Protein AF-A0A0B6YFJ0-F1 (afdb_monomer_lite)

Foldseek 3Di:
DDDPPPPPDPFDWDWDAQQQPRDIDIDGPVPDDDDDPVCVPDHRNDDDDDDP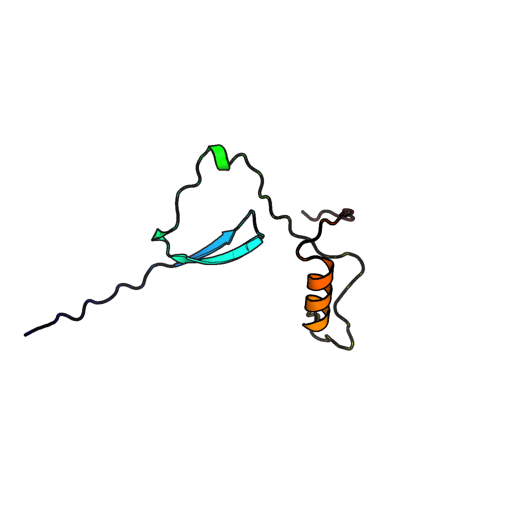PDWADCVVCVVRDHDPVRVVVVCVVDPPDDDDDDDPDDDD

Structure (mmCIF, N/CA/C/O backbone):
data_AF-A0A0B6YFJ0-F1
#
_entry.id   AF-A0A0B6YFJ0-F1
#
loop_
_atom_site.group_PDB
_atom_site.id
_atom_site.type_symbol
_atom_site.label_atom_id
_atom_site.label_alt_id
_atom_site.label_comp_id
_atom_site.label_asym_id
_atom_site.label_entity_id
_atom_site.label_seq_id
_atom_site.pdbx_PDB_ins_code
_atom_site.Cartn_x
_atom_site.Cartn_y
_atom_site.Cartn_z
_atom_site.occupancy
_atom_site.B_iso_or_equiv
_atom_site.auth_seq_id
_atom_site.auth_comp_id
_atom_site.auth_asym_id
_atom_site.auth_atom_id
_atom_site.pdbx_PDB_model_num
ATOM 1 N N . VAL A 1 1 ? -9.228 -33.523 41.843 1.00 46.94 1 VAL A N 1
ATOM 2 C CA . VAL A 1 1 ? -8.402 -33.197 40.664 1.00 46.94 1 VAL A CA 1
ATOM 3 C C . VAL A 1 1 ? -9.287 -33.380 39.458 1.00 46.94 1 VAL A C 1
ATOM 5 O O . VAL A 1 1 ? -9.572 -34.511 39.107 1.00 46.94 1 VAL A O 1
ATOM 8 N N . GLU A 1 2 ? -9.777 -32.283 38.899 1.00 39.28 2 GLU A N 1
ATOM 9 C CA . GLU A 1 2 ? -10.362 -32.270 37.563 1.00 39.28 2 GLU A CA 1
ATOM 10 C C . GLU A 1 2 ? -10.183 -30.844 37.046 1.00 39.28 2 GLU A C 1
ATOM 12 O O . GLU A 1 2 ? -10.873 -29.910 37.450 1.00 39.28 2 GLU A O 1
ATOM 17 N N . VAL A 1 3 ? -9.124 -30.651 36.263 1.00 48.56 3 VAL A N 1
ATOM 18 C CA . VAL A 1 3 ? -8.884 -29.399 35.553 1.00 48.56 3 VAL A CA 1
ATOM 19 C C . VAL A 1 3 ? -9.750 -29.500 34.309 1.00 48.56 3 VAL A C 1
ATOM 21 O O . VAL A 1 3 ? -9.381 -30.183 33.356 1.00 48.56 3 VAL A O 1
ATOM 24 N N . ALA A 1 4 ? -10.941 -28.900 34.344 1.00 52.78 4 ALA A N 1
ATOM 25 C CA . ALA A 1 4 ? -11.766 -28.776 33.154 1.00 52.78 4 ALA A CA 1
ATOM 26 C C . ALA A 1 4 ? -10.948 -28.008 32.109 1.00 52.78 4 ALA A C 1
ATOM 28 O O . ALA A 1 4 ? -10.644 -26.827 32.291 1.00 52.78 4 ALA A O 1
ATOM 29 N N . ALA A 1 5 ? -10.535 -28.704 31.050 1.00 58.00 5 ALA A N 1
ATOM 30 C CA . ALA A 1 5 ? -9.894 -28.099 29.899 1.00 58.00 5 ALA A CA 1
ATOM 31 C C . ALA A 1 5 ? -10.874 -27.072 29.321 1.00 58.00 5 ALA A C 1
ATOM 33 O O . ALA A 1 5 ? -11.868 -27.425 28.686 1.00 58.00 5 ALA A O 1
ATOM 34 N N . GLY A 1 6 ? -10.636 -25.796 29.627 1.00 56.47 6 GLY A N 1
ATOM 35 C CA . GLY A 1 6 ? -11.423 -24.694 29.106 1.00 56.47 6 GLY A CA 1
ATOM 36 C C . GLY A 1 6 ? -11.366 -24.737 27.587 1.00 56.47 6 GLY A C 1
ATOM 37 O O . GLY A 1 6 ? -10.310 -24.529 26.994 1.00 56.47 6 GLY A O 1
ATOM 38 N N . VAL A 1 7 ? -12.499 -25.032 26.957 1.00 61.03 7 VAL A N 1
ATOM 39 C CA . VAL A 1 7 ? -12.656 -24.923 25.510 1.00 61.03 7 VAL A CA 1
ATOM 40 C C . VAL A 1 7 ? -12.470 -23.448 25.162 1.00 61.03 7 VAL A C 1
ATOM 42 O O . VAL A 1 7 ? -13.350 -22.624 25.417 1.00 61.03 7 VAL A O 1
ATOM 45 N N . VAL A 1 8 ? -11.301 -23.098 24.624 1.00 65.69 8 VAL A N 1
ATOM 46 C CA . VAL A 1 8 ? -11.049 -21.763 24.083 1.00 65.69 8 VAL A CA 1
ATOM 47 C C . VAL A 1 8 ? -11.972 -21.612 22.882 1.00 65.69 8 VAL A C 1
ATOM 49 O O . VAL A 1 8 ? -11.772 -22.249 21.850 1.00 65.69 8 VAL A O 1
ATOM 52 N N . LYS A 1 9 ? -13.033 -20.813 23.030 1.00 61.88 9 LYS A N 1
ATOM 53 C CA . LYS A 1 9 ? -13.874 -20.447 21.889 1.00 61.88 9 LYS A CA 1
ATOM 54 C C . LYS A 1 9 ? -12.977 -19.767 20.850 1.00 61.88 9 LYS A C 1
ATOM 56 O O . LYS A 1 9 ? -12.216 -18.877 21.239 1.00 61.88 9 LYS A O 1
ATOM 61 N N . PRO A 1 10 ? -13.047 -20.156 19.566 1.00 71.06 10 PRO A N 1
ATOM 62 C CA . PRO A 1 10 ? -12.267 -19.486 18.539 1.00 71.06 10 PRO A CA 1
ATOM 63 C C . PRO A 1 10 ? -12.637 -18.003 18.539 1.00 71.06 10 PRO A C 1
ATOM 65 O O . PRO A 1 10 ? -13.817 -17.642 18.556 1.00 71.06 10 PRO A O 1
ATOM 68 N N . ALA A 1 11 ? -11.620 -17.145 18.593 1.00 80.75 11 ALA A N 1
ATOM 69 C CA . ALA A 1 11 ? -11.824 -15.713 18.494 1.00 80.75 11 ALA A CA 1
ATOM 70 C C . ALA A 1 11 ? -12.410 -15.403 17.111 1.00 80.75 11 ALA A C 1
ATOM 72 O O . ALA A 1 11 ? -11.887 -15.861 16.098 1.00 80.75 11 ALA A O 1
ATOM 73 N N . LEU A 1 12 ? -13.502 -14.638 17.071 1.00 95.06 12 LEU A N 1
ATOM 74 C CA . LEU A 1 12 ? -14.022 -14.120 15.811 1.00 95.06 12 LEU A CA 1
ATOM 75 C C . LEU A 1 12 ? -13.031 -13.094 15.261 1.00 95.06 12 LEU A C 1
ATOM 77 O O . LEU A 1 12 ? -12.655 -12.149 15.963 1.00 95.06 12 LEU A O 1
ATOM 81 N N . VAL A 1 13 ? -12.637 -13.289 14.009 1.00 96.62 13 VAL A N 1
ATOM 82 C CA . VAL A 1 13 ? -11.704 -12.432 13.277 1.00 96.62 13 VAL A CA 1
ATOM 83 C C . VAL A 1 13 ? -12.411 -11.749 12.113 1.00 96.62 13 VAL A C 1
ATOM 85 O O . VAL A 1 13 ? -13.379 -12.277 11.564 1.00 96.62 13 VAL A O 1
ATOM 88 N N . ALA A 1 14 ? -11.940 -10.557 11.764 1.00 97.25 14 ALA A N 1
ATOM 89 C CA . ALA A 1 14 ? -12.386 -9.780 10.621 1.00 97.25 14 ALA A CA 1
ATOM 90 C C . ALA A 1 14 ? -11.171 -9.338 9.802 1.00 97.25 14 ALA A C 1
ATOM 92 O O . ALA A 1 14 ? -10.163 -8.907 10.364 1.00 97.25 14 ALA A O 1
ATOM 93 N N . VAL A 1 15 ? -11.296 -9.410 8.479 1.00 98.12 15 VAL A N 1
ATOM 94 C CA . VAL A 1 15 ? -10.342 -8.813 7.542 1.00 98.12 15 VAL A CA 1
ATOM 95 C C . VAL A 1 15 ? -10.759 -7.362 7.325 1.00 98.12 15 VAL A C 1
ATOM 97 O O . VAL A 1 15 ? -11.896 -7.103 6.927 1.00 98.12 15 VAL A O 1
ATOM 100 N N . VAL A 1 16 ? -9.870 -6.418 7.626 1.00 97.81 16 VAL A N 1
ATOM 101 C CA . VAL A 1 16 ? -10.148 -4.977 7.547 1.00 97.81 16 VAL A CA 1
ATOM 102 C C . VAL A 1 16 ? -9.202 -4.290 6.579 1.00 97.81 16 VAL A C 1
ATOM 104 O O . VAL A 1 16 ? -8.030 -4.647 6.504 1.00 97.81 16 VAL A O 1
ATOM 107 N N . PHE A 1 17 ? -9.700 -3.273 5.880 1.00 97.75 17 PHE A N 1
ATOM 108 C CA . PHE A 1 17 ? -8.896 -2.374 5.059 1.00 97.75 17 PHE A CA 1
ATOM 109 C C . PHE A 1 17 ? -8.709 -1.040 5.786 1.00 97.75 17 PHE A C 1
ATOM 111 O O . PHE A 1 17 ? -9.684 -0.398 6.183 1.00 97.75 17 PHE A O 1
ATOM 118 N N . PHE A 1 18 ? -7.461 -0.623 5.975 1.00 97.19 18 PHE A N 1
ATOM 119 C CA . PHE A 1 18 ? -7.127 0.644 6.618 1.00 97.19 18 PHE A CA 1
ATOM 120 C C . PHE A 1 18 ? -7.137 1.765 5.583 1.00 97.19 18 PHE A C 1
ATOM 122 O O . PHE A 1 18 ? -6.142 1.999 4.905 1.00 97.19 18 PHE A O 1
ATOM 129 N N . VAL A 1 19 ? -8.259 2.473 5.485 1.00 96.06 19 VAL A N 1
ATOM 130 C CA . VAL A 1 19 ? -8.533 3.475 4.438 1.00 96.06 19 VAL A CA 1
ATOM 131 C C . VAL A 1 19 ? -7.540 4.642 4.361 1.00 96.06 19 VAL A C 1
ATOM 133 O O . VAL A 1 19 ? -7.393 5.244 3.305 1.00 96.06 19 VAL A O 1
ATOM 136 N N . ASP A 1 20 ? -6.811 4.928 5.438 1.00 96.75 20 ASP A N 1
ATOM 137 C CA . ASP A 1 20 ? -5.806 6.002 5.468 1.00 96.75 20 ASP A CA 1
ATOM 138 C C . ASP A 1 20 ? -4.385 5.521 5.153 1.00 96.75 20 ASP A C 1
ATOM 140 O O . ASP A 1 20 ? -3.486 6.330 4.931 1.00 96.75 20 ASP A O 1
ATOM 144 N N . PHE A 1 21 ? -4.174 4.203 5.116 1.00 96.19 21 PHE A N 1
ATOM 145 C CA . PHE A 1 21 ? -2.862 3.582 4.902 1.00 96.19 21 PHE A CA 1
ATOM 146 C C . PHE A 1 21 ? -2.810 2.680 3.661 1.00 96.19 21 PHE A C 1
ATOM 148 O O . PHE A 1 21 ? -1.733 2.458 3.110 1.00 96.19 21 PHE A O 1
ATOM 155 N N . GLY A 1 22 ? -3.951 2.149 3.217 1.00 96.25 22 GLY A N 1
ATOM 156 C CA . GLY A 1 22 ? -4.075 1.276 2.050 1.00 96.25 22 GLY A CA 1
ATOM 157 C C . GLY A 1 22 ? -3.721 -0.196 2.294 1.00 96.25 22 GLY A C 1
ATOM 158 O O . GLY A 1 22 ? -3.748 -0.991 1.357 1.00 96.25 22 GLY A O 1
ATOM 159 N N . ASN A 1 23 ? -3.376 -0.598 3.522 1.00 97.19 23 ASN A N 1
ATOM 160 C CA . ASN A 1 23 ? -3.089 -1.997 3.850 1.00 97.19 23 ASN A CA 1
ATOM 161 C C . ASN A 1 23 ? -4.331 -2.744 4.363 1.00 97.19 23 ASN A C 1
ATOM 163 O O . ASN A 1 23 ? -5.288 -2.148 4.853 1.00 97.19 23 ASN A O 1
ATOM 167 N N . THR A 1 24 ? -4.280 -4.074 4.291 1.00 98.12 24 THR A N 1
ATOM 168 C CA . THR A 1 24 ? -5.268 -4.986 4.888 1.00 98.12 24 THR A CA 1
ATOM 169 C C . THR A 1 24 ? -4.634 -5.741 6.054 1.00 98.12 24 THR A C 1
ATOM 171 O O . THR A 1 24 ? -3.432 -6.009 6.013 1.00 98.12 24 THR A O 1
ATOM 174 N N . ASP A 1 25 ? -5.413 -6.078 7.081 1.00 97.81 25 ASP A N 1
ATOM 175 C CA . ASP A 1 25 ? -4.972 -6.946 8.181 1.00 97.81 25 ASP A CA 1
ATOM 176 C C . ASP A 1 25 ? -6.126 -7.809 8.712 1.00 97.81 25 ASP A C 1
ATOM 178 O O . ASP A 1 25 ? -7.302 -7.483 8.518 1.00 97.81 25 ASP A O 1
ATOM 182 N N . GLU A 1 26 ? -5.791 -8.893 9.408 1.00 97.50 26 GLU A N 1
ATOM 183 C CA . GLU A 1 26 ? -6.748 -9.723 10.138 1.00 97.50 26 GLU A CA 1
ATOM 184 C C . GLU A 1 26 ? -6.736 -9.337 11.621 1.00 97.50 26 GLU A C 1
ATOM 186 O O . GLU A 1 26 ? -5.722 -9.447 12.313 1.00 97.50 26 GLU A O 1
ATOM 191 N N . ILE A 1 27 ? -7.878 -8.879 12.138 1.00 96.38 27 ILE A N 1
ATOM 192 C CA . ILE A 1 27 ? -7.998 -8.440 13.531 1.00 96.38 27 ILE A CA 1
ATOM 193 C C . ILE A 1 27 ? -9.119 -9.173 14.261 1.00 96.38 27 ILE A C 1
ATOM 195 O O . ILE A 1 27 ? -10.147 -9.525 13.689 1.00 96.38 27 ILE A O 1
ATOM 199 N N . ALA A 1 28 ? -8.962 -9.348 15.573 1.00 96.38 28 ALA A N 1
ATOM 200 C CA . ALA A 1 28 ? -10.057 -9.809 16.417 1.00 96.38 28 ALA A CA 1
ATOM 201 C C . ALA A 1 28 ? -11.218 -8.801 16.382 1.00 96.38 28 ALA A C 1
ATOM 203 O O . ALA A 1 28 ? -11.006 -7.601 16.577 1.00 96.38 28 ALA A O 1
ATOM 204 N N . VAL A 1 29 ? -12.453 -9.284 16.232 1.00 96.25 29 VAL A N 1
ATOM 205 C CA . VAL A 1 29 ? -13.670 -8.447 16.206 1.00 96.25 29 VAL A CA 1
ATOM 206 C C . VAL A 1 29 ? -13.803 -7.597 17.474 1.00 96.25 29 VAL A C 1
ATOM 208 O O . VAL A 1 29 ? -14.299 -6.477 17.427 1.00 96.25 29 VAL A O 1
ATOM 211 N N . SER A 1 30 ? -13.269 -8.064 18.606 1.00 95.62 30 SER A N 1
ATOM 212 C CA . SER A 1 30 ? -13.216 -7.306 19.864 1.00 95.62 30 SER A CA 1
ATOM 213 C C . SER A 1 30 ? -12.388 -6.015 19.796 1.00 95.62 30 SER A C 1
ATOM 215 O O . SER A 1 30 ? -12.485 -5.191 20.709 1.00 95.62 30 SER A O 1
ATOM 217 N N . ARG A 1 31 ? -11.583 -5.809 18.746 1.00 96.25 31 ARG A N 1
ATOM 218 C CA . ARG A 1 31 ? -10.835 -4.568 18.480 1.00 96.25 31 ARG A CA 1
ATOM 219 C C . ARG A 1 31 ? -11.611 -3.574 17.614 1.00 96.25 31 ARG A C 1
ATOM 221 O O . ARG A 1 31 ? -11.233 -2.408 17.584 1.00 96.25 31 ARG A O 1
ATOM 228 N N . LEU A 1 32 ? -12.690 -3.999 16.955 1.00 96.62 32 LEU A N 1
ATOM 229 C CA . LEU A 1 32 ? -13.538 -3.108 16.166 1.00 96.62 32 LEU A CA 1
ATOM 230 C C . LEU A 1 32 ? -14.327 -2.164 17.076 1.00 96.62 32 LEU A C 1
ATOM 232 O O . LEU A 1 32 ? -14.745 -2.522 18.182 1.00 96.62 32 LEU A O 1
ATOM 236 N N . ARG A 1 33 ? -14.522 -0.936 16.608 1.00 96.56 33 ARG A N 1
ATOM 237 C CA . ARG A 1 33 ? -15.319 0.105 17.261 1.00 96.56 33 ARG A CA 1
ATOM 238 C C . ARG A 1 33 ? -16.189 0.768 16.202 1.00 96.56 33 ARG A C 1
ATOM 240 O O . ARG A 1 33 ? -15.845 0.743 15.024 1.00 96.56 33 ARG A O 1
ATOM 247 N N . MET A 1 34 ? -17.305 1.354 16.625 1.00 97.25 34 MET A N 1
ATOM 248 C CA . MET A 1 34 ? -18.074 2.217 15.734 1.00 97.25 34 MET A CA 1
ATOM 249 C C . MET A 1 34 ? -17.235 3.435 15.352 1.00 97.25 34 MET A C 1
ATOM 251 O O . MET A 1 34 ? -16.540 3.988 16.205 1.00 97.25 34 MET A O 1
ATOM 255 N N . LEU A 1 35 ? -17.318 3.847 14.089 1.00 95.38 35 LEU A N 1
ATOM 256 C CA . LEU A 1 35 ? -16.646 5.043 13.599 1.00 95.38 35 LEU A CA 1
ATOM 257 C C . LEU A 1 35 ? -17.346 6.295 14.168 1.00 95.38 35 LEU A C 1
ATOM 259 O O . LEU A 1 35 ? -18.549 6.452 13.928 1.00 95.38 35 LEU A O 1
ATOM 263 N N . PRO A 1 36 ? -16.639 7.172 14.908 1.00 95.94 36 PRO A N 1
ATOM 264 C CA 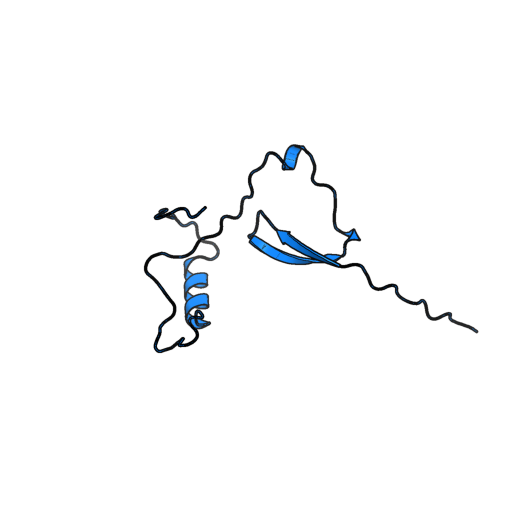. PRO A 1 36 ? -17.201 8.438 15.379 1.00 95.94 36 PRO A CA 1
ATOM 265 C C . PRO A 1 36 ? -17.698 9.305 14.217 1.00 95.94 36 PRO A C 1
ATOM 267 O O . PRO A 1 36 ? -17.126 9.261 13.127 1.00 95.94 36 PRO A O 1
ATOM 270 N N . SER A 1 37 ? -18.749 10.095 14.441 1.00 95.19 37 SER A N 1
ATOM 271 C CA . SER A 1 37 ? -19.354 10.968 13.421 1.00 95.19 37 SER A CA 1
ATOM 272 C C . SER A 1 37 ? -18.353 11.953 12.828 1.00 95.19 37 SER A C 1
ATOM 274 O O . SER A 1 37 ? -18.331 12.161 11.621 1.00 95.19 37 SER A O 1
ATOM 276 N N . GLU A 1 38 ? -17.474 12.492 13.665 1.00 94.56 38 GLU A N 1
ATOM 277 C CA . GLU A 1 38 ? -16.469 13.488 13.290 1.00 94.56 38 GLU A CA 1
ATOM 278 C C . GLU A 1 38 ? -15.435 12.906 12.316 1.00 94.56 38 GLU A C 1
ATOM 280 O O . GLU A 1 38 ? -14.828 13.632 11.536 1.00 94.56 38 GLU A O 1
ATOM 285 N N . CYS A 1 39 ? -15.238 11.584 12.342 1.00 94.06 39 CYS A N 1
ATOM 286 C CA . CYS A 1 39 ? -14.329 10.889 11.438 1.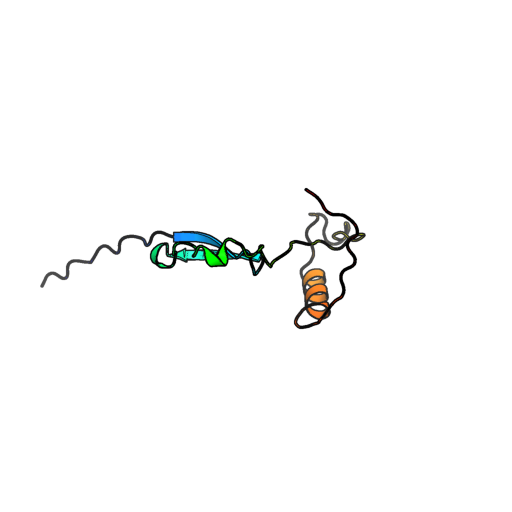00 94.06 39 CYS A CA 1
ATOM 287 C C . CYS A 1 39 ? -14.983 10.528 10.097 1.00 94.06 39 CYS A C 1
ATOM 289 O O . CYS A 1 39 ? -14.262 10.218 9.155 1.00 94.06 39 CYS A O 1
ATOM 291 N N . GLN A 1 40 ? -16.316 10.550 9.990 1.00 92.81 40 GLN A N 1
ATOM 292 C CA . GLN A 1 40 ? -17.023 10.194 8.750 1.00 92.81 40 GLN A CA 1
ATOM 293 C C . GLN A 1 40 ? -16.914 11.281 7.676 1.00 92.81 40 GLN A C 1
ATOM 295 O O . GLN A 1 40 ? -17.015 10.980 6.491 1.00 92.81 40 GLN A O 1
ATOM 300 N N . GLU A 1 41 ? -16.701 12.535 8.081 1.00 93.69 41 GLU A N 1
ATOM 301 C CA . GLU A 1 41 ? -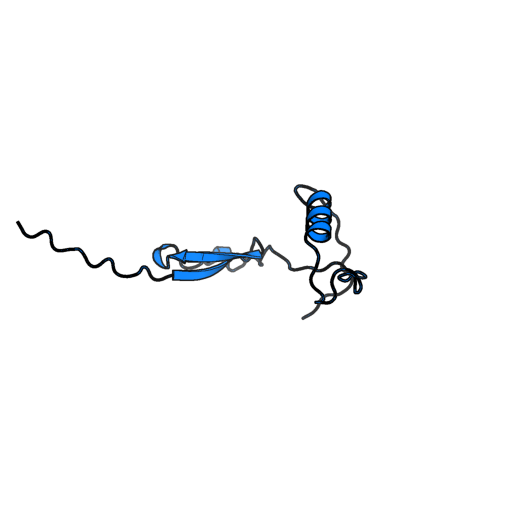16.534 13.668 7.162 1.00 93.69 41 GLU A CA 1
ATOM 302 C C . GLU A 1 41 ? -15.123 13.738 6.555 1.00 93.69 41 GLU A C 1
ATOM 304 O O . GLU A 1 41 ? -14.897 14.460 5.583 1.00 93.69 41 GLU A O 1
ATOM 309 N N . ILE A 1 42 ? -14.166 12.991 7.115 1.00 94.50 42 ILE A N 1
ATOM 310 C CA . ILE A 1 42 ? -12.785 12.963 6.639 1.00 94.50 42 ILE A CA 1
AT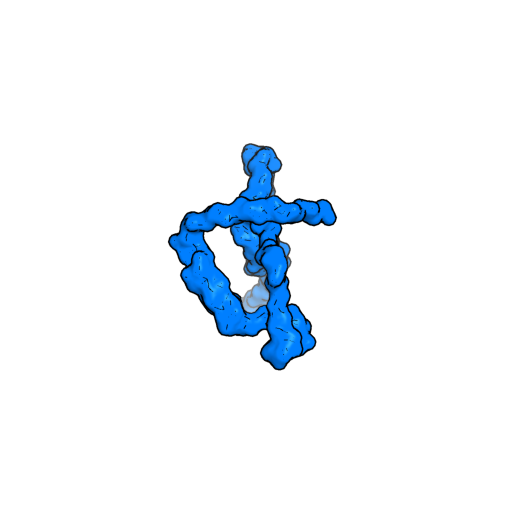OM 311 C C . ILE A 1 42 ? -12.707 12.004 5.439 1.00 94.50 42 ILE A C 1
ATOM 313 O O . ILE A 1 42 ? -13.052 10.828 5.582 1.00 94.50 42 ILE A O 1
ATOM 317 N N . PRO A 1 43 ? -12.257 12.461 4.255 1.00 94.69 43 PRO A N 1
ATOM 318 C CA . PRO A 1 43 ? -12.057 11.571 3.120 1.00 94.69 43 PRO A CA 1
ATOM 319 C C . PRO A 1 43 ? -10.935 10.577 3.422 1.00 94.69 43 PRO A C 1
ATOM 321 O O . PRO A 1 43 ? -9.985 10.897 4.133 1.00 94.69 43 PRO A O 1
ATOM 324 N N . PHE A 1 44 ? -11.019 9.387 2.833 1.00 95.62 44 PHE A N 1
ATOM 325 C CA . PHE A 1 44 ? -9.963 8.384 2.951 1.00 95.62 44 PHE A CA 1
ATOM 326 C C . PHE A 1 44 ? -8.636 8.946 2.448 1.00 95.62 44 PHE A C 1
ATOM 328 O O . PHE A 1 44 ? -8.566 9.515 1.354 1.00 95.62 44 PHE A O 1
ATOM 335 N N . LEU A 1 45 ? -7.593 8.817 3.265 1.00 95.75 45 LEU A N 1
ATOM 336 C CA . LEU A 1 45 ? -6.326 9.494 2.995 1.00 95.75 45 LEU A CA 1
ATOM 337 C C . LEU A 1 45 ? -5.395 8.688 2.083 1.00 95.75 45 LEU A C 1
ATOM 339 O O . LEU A 1 45 ? -4.553 9.281 1.404 1.00 95.75 45 LEU A O 1
ATOM 343 N N . ALA A 1 46 ? -5.533 7.358 2.038 1.00 96.06 46 ALA A N 1
ATOM 344 C CA . ALA A 1 46 ? -4.779 6.549 1.091 1.00 96.06 46 ALA A CA 1
ATOM 345 C C . ALA A 1 46 ? -5.461 6.574 -0.274 1.00 96.06 46 ALA A C 1
ATOM 347 O O . ALA A 1 46 ? -6.617 6.184 -0.425 1.00 96.06 46 ALA A O 1
ATOM 348 N N . ILE A 1 47 ? -4.702 6.987 -1.283 1.00 93.00 47 ILE A N 1
ATOM 349 C CA . ILE A 1 47 ? -5.135 6.973 -2.675 1.00 93.00 47 ILE A CA 1
ATOM 350 C C . ILE A 1 47 ? -4.314 5.911 -3.403 1.00 93.00 47 ILE A C 1
ATOM 352 O O . ILE A 1 47 ? -3.080 5.917 -3.348 1.00 93.00 47 ILE A O 1
ATOM 356 N N . GLU A 1 48 ? -4.999 4.984 -4.067 1.00 93.62 48 GLU A N 1
ATOM 357 C CA . GLU A 1 48 ? -4.357 3.956 -4.878 1.00 93.62 48 GLU A CA 1
ATOM 358 C C . GLU A 1 48 ? -3.858 4.548 -6.202 1.00 93.62 48 GLU A C 1
ATOM 360 O O . GLU A 1 48 ? -4.569 5.282 -6.887 1.00 93.62 48 GLU A O 1
ATOM 365 N N . PHE A 1 49 ? -2.621 4.212 -6.576 1.00 92.88 49 PHE A N 1
ATOM 366 C CA . PHE A 1 49 ? -2.012 4.647 -7.829 1.00 92.88 49 PHE A CA 1
ATOM 367 C C . PHE A 1 49 ? -1.222 3.524 -8.487 1.00 92.88 49 PHE A C 1
ATOM 369 O O . PHE A 1 49 ? -0.681 2.631 -7.834 1.00 92.88 49 PHE A O 1
ATOM 376 N N . TYR A 1 50 ? -1.054 3.659 -9.798 1.00 93.38 50 TYR A N 1
ATOM 377 C CA . TYR A 1 50 ? -0.087 2.911 -10.586 1.00 93.38 50 TYR A CA 1
ATOM 378 C C . TYR A 1 50 ? 0.752 3.877 -11.425 1.00 93.38 50 TYR A C 1
ATOM 380 O O . TYR A 1 50 ? 0.316 4.970 -11.787 1.00 93.38 50 TYR A O 1
ATOM 388 N N . LEU A 1 51 ? 1.984 3.476 -11.735 1.00 95.00 51 LEU A N 1
ATOM 389 C CA . LEU A 1 51 ? 2.857 4.261 -12.602 1.00 95.00 51 LEU A CA 1
ATOM 390 C C . LEU A 1 51 ? 2.436 4.089 -14.064 1.00 95.00 51 LEU A C 1
ATOM 392 O O . LEU A 1 51 ? 2.375 2.971 -14.578 1.00 95.00 51 LEU A O 1
ATOM 396 N N . MET A 1 52 ? 2.183 5.205 -14.744 1.00 95.00 52 MET A N 1
ATOM 397 C CA . MET A 1 52 ? 1.856 5.212 -16.166 1.00 95.00 52 MET A CA 1
ATOM 398 C C . MET A 1 52 ? 3.076 4.869 -17.033 1.00 95.00 52 MET A C 1
ATOM 400 O O . MET A 1 52 ? 4.219 5.170 -16.694 1.00 95.00 52 MET A O 1
ATOM 404 N N . GLY A 1 53 ? 2.825 4.257 -18.192 1.00 95.06 53 GLY A N 1
ATOM 405 C CA . GLY A 1 53 ? 3.851 4.014 -19.212 1.00 95.06 53 GLY A CA 1
ATOM 406 C C . GLY A 1 53 ? 4.819 2.866 -18.916 1.00 95.06 53 GLY A C 1
ATOM 407 O O . GLY A 1 53 ? 5.735 2.639 -19.706 1.00 95.06 53 GLY A O 1
ATOM 408 N N . ILE A 1 54 ? 4.622 2.118 -17.826 1.00 95.81 54 ILE A N 1
ATOM 409 C CA . ILE A 1 54 ? 5.448 0.956 -17.488 1.00 95.81 54 ILE A CA 1
ATOM 410 C C . ILE A 1 54 ? 4.601 -0.294 -17.246 1.00 95.81 54 ILE A C 1
ATOM 412 O O . ILE A 1 54 ? 3.434 -0.223 -16.874 1.00 95.81 54 ILE A O 1
ATOM 416 N N . ARG A 1 55 ? 5.212 -1.462 -17.457 1.00 96.44 55 ARG A N 1
ATOM 417 C CA . ARG A 1 55 ? 4.626 -2.779 -17.176 1.00 96.44 55 ARG A CA 1
ATOM 418 C C . ARG A 1 55 ? 5.717 -3.786 -16.800 1.00 96.44 55 ARG A C 1
ATOM 420 O O . ARG A 1 55 ? 6.885 -3.544 -17.132 1.00 96.44 55 ARG A O 1
ATOM 427 N N . PRO A 1 56 ? 5.367 -4.925 -16.181 1.00 97.38 56 PRO A N 1
ATOM 428 C CA . PRO A 1 56 ? 6.303 -6.023 -15.978 1.00 97.38 56 PRO A CA 1
ATOM 429 C C . PRO A 1 56 ? 6.956 -6.455 -17.295 1.00 97.38 56 PRO A C 1
ATOM 431 O O . PRO A 1 56 ? 6.339 -6.442 -18.363 1.00 97.38 56 PRO A O 1
ATOM 434 N N . SER A 1 57 ? 8.240 -6.809 -17.235 1.00 95.81 57 SER A N 1
ATOM 435 C CA . SER A 1 57 ? 8.999 -7.203 -18.424 1.00 95.81 57 SER A CA 1
ATOM 436 C C . SER A 1 57 ? 8.445 -8.502 -18.997 1.00 95.81 57 SER A C 1
ATOM 438 O O . SER A 1 57 ? 8.537 -9.529 -18.344 1.00 95.81 57 SER A O 1
ATOM 440 N N . SER A 1 58 ? 7.987 -8.509 -20.248 1.00 95.44 58 SER A N 1
ATOM 441 C CA . SER A 1 58 ? 7.470 -9.734 -20.881 1.00 95.44 58 SER A CA 1
ATOM 442 C C . SER A 1 58 ? 8.502 -10.868 -20.975 1.00 95.44 58 SER A C 1
ATOM 444 O O . SER A 1 58 ? 8.126 -12.027 -21.075 1.00 95.44 58 SER A O 1
ATOM 446 N N . MET A 1 59 ? 9.802 -10.546 -20.937 1.00 95.69 59 MET A N 1
ATOM 447 C CA . MET A 1 59 ? 10.883 -11.538 -20.980 1.00 95.69 59 MET A CA 1
ATOM 448 C C . MET A 1 59 ? 11.234 -12.088 -19.591 1.00 95.69 59 MET A C 1
ATOM 450 O O . MET A 1 59 ? 11.498 -13.277 -19.458 1.00 95.69 59 MET A O 1
ATOM 454 N N . ARG A 1 60 ? 11.281 -11.231 -18.558 1.00 94.44 60 ARG A N 1
ATOM 455 C CA . ARG A 1 60 ? 11.674 -11.636 -17.190 1.00 94.44 60 ARG A CA 1
ATOM 456 C C . ARG A 1 60 ? 10.491 -12.005 -16.291 1.00 94.44 60 ARG A C 1
ATOM 458 O O . ARG A 1 60 ? 10.688 -12.691 -15.297 1.00 94.44 60 ARG A O 1
ATOM 465 N N . CYS A 1 61 ? 9.302 -11.526 -16.636 1.00 96.62 61 CYS A N 1
ATOM 466 C CA . CYS A 1 61 ? 8.045 -11.642 -15.902 1.00 96.62 61 CYS A CA 1
ATOM 467 C C . CYS A 1 61 ? 6.927 -12.057 -16.880 1.00 96.62 61 CYS A C 1
ATOM 469 O O . CYS A 1 61 ? 6.048 -11.248 -17.196 1.00 96.62 61 CYS A O 1
ATOM 471 N N . PRO A 1 62 ? 6.984 -13.279 -17.442 1.00 95.25 62 PRO A N 1
ATOM 472 C CA . PRO A 1 62 ? 6.006 -13.740 -18.432 1.00 95.25 62 PRO A CA 1
ATOM 473 C C . PRO A 1 62 ? 4.591 -13.905 -17.851 1.00 95.25 62 PRO A C 1
ATOM 475 O O . PRO A 1 62 ? 3.624 -13.918 -18.604 1.00 95.25 62 PRO A O 1
ATOM 478 N N . ASP A 1 63 ? 4.465 -13.990 -16.526 1.00 96.25 63 ASP A N 1
ATOM 479 C CA . ASP A 1 63 ? 3.206 -14.005 -15.770 1.00 96.25 63 ASP A CA 1
ATOM 480 C C . ASP A 1 63 ? 2.569 -12.614 -15.603 1.00 96.25 63 ASP A C 1
ATOM 482 O O . ASP A 1 63 ? 1.468 -12.499 -15.069 1.00 96.25 63 ASP A O 1
ATOM 486 N N . GLY A 1 64 ? 3.245 -11.549 -16.047 1.00 96.00 64 GLY A N 1
ATOM 487 C CA . GLY A 1 64 ? 2.761 -10.183 -15.877 1.00 96.00 64 GLY A CA 1
ATOM 488 C C . GLY A 1 64 ? 2.827 -9.692 -14.430 1.00 96.00 64 GLY A C 1
ATOM 489 O O . GLY A 1 64 ? 2.124 -8.742 -14.093 1.00 96.00 64 GLY A O 1
ATOM 490 N N . VAL A 1 65 ? 3.664 -10.295 -13.580 1.00 96.69 65 VAL A N 1
ATOM 491 C CA . VAL A 1 65 ? 3.862 -9.873 -12.186 1.00 96.69 65 VAL A CA 1
ATOM 492 C C . VAL A 1 65 ? 5.187 -9.124 -12.047 1.00 96.69 65 VAL A C 1
ATOM 494 O O . VAL A 1 65 ? 6.219 -9.527 -12.583 1.00 96.69 65 VAL A O 1
ATOM 497 N N . TRP A 1 66 ? 5.195 -8.007 -11.317 1.00 97.12 66 TRP A N 1
ATOM 498 C CA . TRP A 1 66 ? 6.429 -7.264 -11.054 1.00 97.12 66 TRP A CA 1
ATOM 499 C C . TRP A 1 66 ? 7.452 -8.121 -10.303 1.00 97.12 66 TRP A C 1
ATOM 501 O O . TRP A 1 66 ? 7.153 -8.710 -9.265 1.00 97.12 66 TRP A O 1
ATOM 511 N N . SER A 1 67 ? 8.692 -8.150 -10.798 1.00 96.94 67 SER A N 1
ATOM 512 C CA . SER A 1 67 ? 9.771 -8.867 -10.120 1.00 96.94 67 SER A CA 1
ATOM 513 C C . SER A 1 67 ? 10.101 -8.242 -8.762 1.00 96.94 67 SER A C 1
ATOM 515 O O . SER A 1 67 ? 9.972 -7.033 -8.553 1.00 96.94 67 SER A O 1
ATOM 517 N N . GLN A 1 68 ? 10.632 -9.058 -7.848 1.00 97.12 68 GLN A N 1
ATOM 518 C CA . GLN A 1 68 ? 11.119 -8.582 -6.547 1.00 97.12 68 GLN A CA 1
ATOM 519 C C . GLN A 1 68 ? 12.169 -7.473 -6.691 1.00 97.12 68 GLN A C 1
ATOM 521 O O . GLN A 1 68 ? 12.168 -6.509 -5.930 1.00 97.12 68 GLN A O 1
ATOM 526 N N . GLN A 1 69 ? 13.029 -7.565 -7.710 1.00 97.44 69 GLN A N 1
ATOM 527 C CA . GLN A 1 69 ? 14.024 -6.536 -8.002 1.00 97.44 69 GLN A CA 1
ATOM 528 C C . GLN A 1 69 ? 13.373 -5.200 -8.397 1.00 97.44 69 GLN A C 1
ATOM 530 O O . GLN A 1 69 ? 13.812 -4.153 -7.922 1.00 97.44 69 GLN A O 1
ATOM 535 N N . ALA A 1 70 ? 12.328 -5.222 -9.234 1.00 97.00 70 ALA A N 1
ATOM 536 C CA . ALA A 1 70 ? 11.603 -4.012 -9.621 1.00 97.00 70 ALA A CA 1
ATOM 537 C C . ALA A 1 70 ? 10.912 -3.364 -8.409 1.00 97.00 70 ALA A C 1
ATOM 539 O O . ALA A 1 70 ? 11.063 -2.162 -8.186 1.00 97.00 70 ALA A O 1
ATOM 540 N N . ASN A 1 71 ? 10.245 -4.167 -7.573 1.00 97.12 71 ASN A N 1
ATOM 541 C CA . ASN A 1 71 ? 9.606 -3.693 -6.341 1.00 97.12 71 ASN A CA 1
ATOM 542 C C . ASN A 1 71 ? 10.618 -3.114 -5.341 1.00 97.12 71 ASN A C 1
ATOM 544 O O . ASN A 1 71 ? 10.355 -2.090 -4.712 1.00 97.12 71 ASN A O 1
ATOM 548 N N . HIS A 1 72 ? 11.789 -3.741 -5.205 1.00 98.25 72 HIS A N 1
ATOM 549 C CA . HIS A 1 72 ? 12.863 -3.233 -4.355 1.00 98.25 72 HIS A CA 1
ATOM 550 C C . HIS A 1 72 ? 13.372 -1.871 -4.840 1.00 98.25 72 HIS A C 1
ATOM 552 O O . HIS A 1 72 ? 13.490 -0.942 -4.043 1.00 98.25 72 HIS A O 1
ATOM 558 N N . LEU A 1 73 ? 13.624 -1.728 -6.144 1.00 97.75 73 LEU A N 1
ATOM 559 C CA . LEU A 1 73 ? 14.070 -0.463 -6.723 1.00 97.75 73 LEU A CA 1
ATOM 560 C C . LEU A 1 73 ? 13.030 0.645 -6.518 1.00 97.75 73 LEU A C 1
ATOM 562 O O . LEU A 1 73 ? 13.382 1.734 -6.068 1.00 97.75 73 LEU A O 1
ATOM 566 N N . PHE A 1 74 ? 11.754 0.339 -6.774 1.00 97.12 74 PHE A N 1
ATOM 567 C CA . PHE A 1 74 ? 10.655 1.270 -6.533 1.00 97.12 74 PHE A CA 1
ATOM 568 C C . PHE A 1 74 ? 10.631 1.736 -5.073 1.00 97.12 74 PHE A C 1
ATOM 570 O O . PHE A 1 74 ? 10.620 2.938 -4.824 1.00 97.12 74 PHE A O 1
ATOM 577 N N . ARG A 1 75 ? 10.722 0.814 -4.103 1.00 97.62 75 ARG A N 1
ATOM 578 C CA . ARG A 1 75 ? 10.784 1.164 -2.673 1.00 97.62 75 ARG A CA 1
ATOM 579 C C . ARG A 1 75 ? 11.981 2.051 -2.336 1.00 97.62 75 ARG A C 1
ATOM 581 O O . ARG A 1 75 ? 11.808 3.031 -1.622 1.00 97.62 75 ARG A O 1
ATOM 588 N N . THR A 1 76 ? 13.173 1.762 -2.858 1.00 98.31 76 THR A N 1
ATOM 589 C CA . THR A 1 76 ? 14.367 2.598 -2.623 1.00 98.31 76 THR A CA 1
ATOM 590 C C . THR A 1 76 ? 14.181 4.028 -3.143 1.00 98.31 76 THR A C 1
ATOM 592 O O . THR A 1 76 ? 14.718 4.979 -2.568 1.00 98.31 76 THR A O 1
ATOM 595 N N . TRP A 1 77 ? 13.411 4.207 -4.217 1.00 97.25 77 TRP A N 1
ATOM 596 C CA . TRP A 1 77 ? 13.141 5.520 -4.802 1.00 97.25 77 TRP A CA 1
ATOM 597 C C . TRP A 1 77 ? 11.982 6.277 -4.163 1.00 97.25 77 TRP A C 1
ATOM 599 O O . TRP A 1 77 ? 11.924 7.493 -4.332 1.00 97.25 77 TRP A O 1
ATOM 609 N N . THR A 1 78 ? 11.101 5.609 -3.417 1.00 96.75 78 THR A N 1
ATOM 610 C CA . THR A 1 78 ? 9.876 6.233 -2.894 1.00 96.75 78 THR A CA 1
ATOM 611 C C . THR A 1 78 ? 9.772 6.268 -1.375 1.00 96.75 78 THR A C 1
ATOM 613 O O . THR A 1 78 ? 9.229 7.226 -0.828 1.00 96.75 78 THR A O 1
ATOM 616 N N . LEU A 1 79 ? 10.311 5.272 -0.671 1.00 96.69 79 LEU A N 1
ATOM 617 C CA . LEU A 1 79 ? 10.158 5.166 0.776 1.00 96.69 79 LEU A CA 1
ATOM 618 C C . LEU A 1 79 ? 10.865 6.326 1.491 1.00 96.69 79 LEU A C 1
ATOM 620 O O . LEU A 1 79 ? 12.026 6.629 1.208 1.00 96.69 79 LEU A O 1
ATOM 624 N N . ASN A 1 80 ? 10.165 6.942 2.450 1.00 96.44 80 ASN A N 1
ATOM 625 C CA . ASN A 1 80 ? 10.643 8.073 3.256 1.00 96.44 80 ASN A CA 1
ATOM 626 C C . ASN A 1 80 ? 11.082 9.292 2.426 1.00 96.44 80 ASN A C 1
ATOM 628 O O . ASN A 1 80 ? 12.010 10.010 2.805 1.00 96.44 80 ASN A O 1
ATOM 632 N N . LYS A 1 81 ? 10.438 9.524 1.277 1.00 97.31 81 LYS A N 1
ATOM 633 C CA . LYS A 1 81 ? 10.717 10.658 0.390 1.00 97.31 81 LYS A CA 1
ATOM 634 C C . LYS A 1 81 ? 9.436 11.433 0.102 1.00 97.31 81 LYS A C 1
ATOM 636 O O . LYS A 1 81 ? 8.371 10.846 -0.044 1.00 97.31 81 LYS A O 1
ATOM 641 N N . CYS A 1 82 ? 9.561 12.754 -0.013 1.00 97.06 82 CYS A N 1
ATOM 642 C CA . CYS A 1 82 ? 8.501 13.602 -0.549 1.00 97.06 82 CYS A CA 1
ATOM 643 C C . CYS A 1 82 ? 8.597 13.585 -2.077 1.00 97.06 82 CYS A C 1
ATOM 645 O O . CYS A 1 82 ? 9.655 13.889 -2.632 1.00 97.06 82 CYS A O 1
ATOM 647 N N . LEU A 1 83 ? 7.515 13.192 -2.743 1.00 96.25 83 LEU A N 1
ATOM 648 C CA . LEU A 1 83 ? 7.437 13.063 -4.195 1.00 96.25 83 LEU A CA 1
ATOM 649 C C . LEU A 1 83 ? 6.310 13.945 -4.723 1.00 96.25 83 LEU A C 1
ATOM 651 O O . LEU A 1 83 ? 5.312 14.165 -4.042 1.00 96.25 83 LEU A O 1
ATOM 655 N N . ILE A 1 84 ? 6.456 14.402 -5.962 1.00 96.12 84 ILE A N 1
ATOM 656 C CA . ILE A 1 84 ? 5.382 15.069 -6.695 1.00 96.12 84 ILE A CA 1
ATOM 657 C C . ILE A 1 84 ? 4.813 14.054 -7.679 1.00 96.12 84 ILE A C 1
ATOM 659 O O . ILE A 1 84 ? 5.552 13.498 -8.491 1.00 96.12 84 ILE A O 1
ATOM 663 N N . ALA A 1 85 ? 3.505 13.819 -7.605 1.00 94.50 85 ALA A N 1
ATOM 664 C CA . ALA A 1 85 ? 2.785 13.000 -8.569 1.00 94.50 85 ALA A CA 1
ATOM 665 C C . ALA A 1 85 ? 2.073 13.905 -9.580 1.00 94.50 85 ALA A C 1
ATOM 667 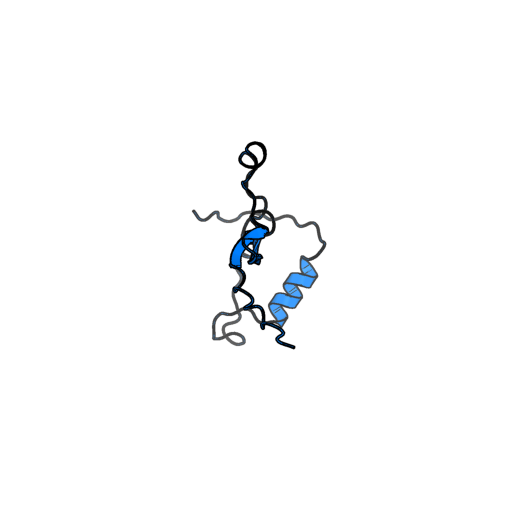O O . ALA A 1 85 ? 1.366 14.837 -9.199 1.00 94.50 85 ALA A O 1
ATOM 668 N N . GLN A 1 86 ? 2.241 13.617 -10.869 1.00 95.94 86 GLN A N 1
ATOM 669 C CA . GLN A 1 86 ? 1.421 14.203 -11.924 1.00 95.94 86 GLN A CA 1
ATOM 670 C C . GLN A 1 86 ? 0.319 13.211 -12.289 1.00 95.94 86 GLN A C 1
ATOM 672 O O . GLN A 1 86 ? 0.603 12.091 -12.713 1.00 95.94 86 GLN A O 1
ATOM 677 N N . ILE A 1 87 ? -0.937 13.624 -12.133 1.00 95.62 87 ILE A N 1
ATOM 678 C CA . ILE A 1 87 ? -2.087 12.771 -12.433 1.00 95.62 87 ILE A CA 1
ATOM 679 C C . ILE A 1 87 ? -2.321 12.761 -13.944 1.00 95.62 87 ILE A C 1
ATOM 681 O O . ILE A 1 87 ? -2.554 13.807 -14.545 1.00 95.62 87 ILE A O 1
ATOM 685 N N . TYR A 1 88 ? -2.229 11.579 -14.556 1.00 94.44 88 TYR A N 1
ATOM 686 C CA . TYR A 1 88 ? -2.468 11.395 -15.993 1.00 94.44 88 TYR A CA 1
ATOM 687 C C . TYR A 1 88 ? -3.920 11.034 -16.299 1.00 94.44 88 TYR A C 1
ATOM 689 O O . TYR A 1 88 ? -4.505 11.552 -17.244 1.00 94.44 88 TYR A O 1
ATOM 697 N N . SER A 1 89 ? -4.501 10.157 -15.488 1.00 93.75 89 SER A N 1
ATOM 698 C CA . SER A 1 89 ? -5.883 9.713 -15.608 1.00 93.75 89 SER A CA 1
ATOM 699 C C . SER A 1 89 ? -6.426 9.369 -14.230 1.00 93.75 89 SER A C 1
ATOM 701 O O . SER A 1 89 ? -5.688 8.854 -13.389 1.00 93.75 89 SER A O 1
ATOM 703 N N . VAL A 1 90 ? -7.715 9.616 -14.034 1.00 92.81 90 VAL A N 1
ATOM 704 C CA . VAL A 1 90 ? -8.497 9.091 -12.913 1.00 92.81 90 VAL A CA 1
ATOM 705 C C . VAL A 1 90 ? -9.436 8.046 -13.501 1.00 92.81 90 VAL A C 1
ATOM 707 O O . VAL A 1 90 ? -9.974 8.254 -14.589 1.00 92.81 90 VAL A O 1
ATOM 710 N N . VAL A 1 91 ? -9.545 6.902 -12.837 1.00 81.12 91 VAL A N 1
ATOM 711 C CA . VAL A 1 91 ? -10.452 5.823 -13.230 1.00 81.12 91 VAL A CA 1
ATOM 712 C C . VAL A 1 91 ? -11.541 5.774 -12.168 1.00 81.12 91 VAL A C 1
ATOM 714 O O . VAL A 1 91 ? -11.202 5.752 -10.986 1.00 81.12 91 VAL A O 1
ATOM 717 N N . ASP A 1 92 ? -12.798 5.816 -12.604 1.00 61.66 92 ASP A N 1
ATOM 718 C CA . ASP A 1 92 ? -13.977 5.655 -11.743 1.00 61.66 92 ASP A CA 1
ATOM 719 C C . ASP A 1 92 ? -14.280 4.172 -11.474 1.00 61.66 92 ASP A C 1
ATOM 721 O O . ASP A 1 92 ? -14.086 3.348 -12.404 1.00 61.66 92 ASP A O 1
#

InterPro domains:
  IPR002999 Tudor domain [PF00567] (13-52)
  IPR035437 SNase-like, OB-fold superfamily [G3DSA:2.40.50.90] (39-90)
  IPR050621 Tudor domain-containing [PTHR22948] (16-89)

Radius of gyration: 21.32 Å; chains: 1; bounding box: 34×48×62 Å

Sequence (92 aa):
VEVAAGVVKPALVAVVFFVDFGNTDEIAVSRLRMLPSECQEIPFLAIEFYLMGIRPSSMRCPDGVWSQQANHLFRTWTLNKCLIAQIYSVVD

Organism: NCBI:txid1028688

Secondary structure (DSSP, 8-state):
--------PPPPEEEEE-TTT--EEEEEGGG--PPPHHHHTSPPS------TT----TTT-TTSPPPHHHHHHHHHHHTT---PPPP-----

pLDDT: mean 91.01, std 13.26, range [39.28, 98.31]